Protein AF-K1U375-F1 (afdb_monomer)

Foldseek 3Di:
DVVLVVQCVDPVCVVVCVVLVVCVVVVVVVVNVVVVVVVCVLVVLQPDPVNCVVPVDPPDDLCCPDPVDHDDDDQDDDPVSCSRSVVSVVVSVVVSVCVVVVDDDDDDD

Solvent-accessible surface area (backbone atoms only — not comparable to full-atom values): 6850 Å² total; per-residue (Å²): 109,69,72,57,61,56,48,66,74,36,78,86,48,43,77,77,42,49,68,56,52,52,28,59,77,69,65,38,56,72,60,42,50,53,51,51,52,51,51,48,55,59,50,54,60,57,69,38,74,65,48,49,56,65,73,69,53,88,84,71,82,76,54,49,78,38,91,90,58,69,44,88,86,84,86,86,83,52,86,93,43,38,88,46,52,49,57,55,50,50,49,53,50,52,52,39,54,49,50,55,72,74,54,92,79,81,89,87,134

Sequence (109 aa):
EEIFEVLITDPEVSPLLGPFKTAYENGAMEQLEGMIGTLRVQTSRLATKEAYWVFSGDDFDLKVSDPKNPSYLLIANDPEMESIIGALNALILNRLVTRVNSGQGKTYQ

Secondary structure (DSSP, 8-state):
-HHHHHHHH-TTTTTTTHHHHHHHHTT-HHHHHHHHHHHHHHHHHH--HHHHHHHH-S-----TT-SSS---------GGGHHHHHHHHHHHHHHHHHHHHHSSSS---

pLDDT: mean 74.93, std 11.27, range [32.09, 87.38]

Organism: NCBI:txid408170

Structure (mmCIF, N/CA/C/O backbone):
data_AF-K1U375-F1
#
_entry.id   AF-K1U375-F1
#
loop_
_atom_site.group_PDB
_atom_site.id
_atom_site.type_symbol
_atom_site.label_atom_id
_atom_site.label_alt_id
_atom_site.label_comp_id
_atom_site.label_asym_id
_atom_site.label_entity_id
_atom_site.label_seq_id
_atom_site.pdbx_PDB_ins_code
_atom_site.Cartn_x
_atom_site.Cartn_y
_atom_site.Cartn_z
_atom_site.occupancy
_atom_site.B_iso_or_equiv
_atom_site.auth_seq_id
_atom_site.auth_comp_id
_atom_site.auth_asym_id
_atom_site.auth_atom_id
_atom_site.pdbx_PDB_model_num
ATOM 1 N N . GLU A 1 1 ? -18.115 4.702 7.199 1.00 52.53 1 GLU A N 1
ATOM 2 C CA . GLU A 1 1 ? -18.718 3.356 7.125 1.00 52.53 1 GLU A CA 1
ATOM 3 C C . GLU A 1 1 ? -18.292 2.579 5.884 1.00 52.53 1 GLU A C 1
ATOM 5 O O . GLU A 1 1 ? -17.618 1.577 6.072 1.00 52.53 1 GLU A O 1
ATOM 10 N N . GLU A 1 2 ? -18.532 3.056 4.654 1.00 65.19 2 GLU A N 1
ATOM 11 C CA . GLU A 1 2 ? -18.282 2.281 3.410 1.00 65.19 2 GLU A CA 1
ATOM 12 C C . GLU A 1 2 ? -16.904 1.602 3.287 1.00 65.19 2 GLU A C 1
ATOM 14 O O . GLU A 1 2 ? -16.836 0.429 2.938 1.00 65.19 2 GLU A O 1
ATOM 19 N N . ILE A 1 3 ? -15.795 2.289 3.597 1.00 68.38 3 ILE A N 1
ATOM 20 C CA . ILE A 1 3 ? -14.445 1.696 3.476 1.00 68.38 3 ILE A CA 1
ATOM 21 C C . ILE A 1 3 ? -14.308 0.448 4.356 1.00 68.38 3 ILE A C 1
ATOM 23 O O . ILE A 1 3 ? -13.681 -0.525 3.956 1.00 68.38 3 ILE A O 1
ATOM 27 N N . PHE A 1 4 ? -14.889 0.464 5.554 1.00 69.06 4 PHE A N 1
ATOM 28 C CA . PHE A 1 4 ? -14.734 -0.635 6.498 1.00 69.06 4 PHE A CA 1
ATOM 29 C C . PHE A 1 4 ? -15.592 -1.840 6.116 1.00 69.06 4 PHE A C 1
ATOM 31 O O . PHE A 1 4 ? -15.110 -2.968 6.166 1.00 69.06 4 PHE A O 1
ATOM 38 N N . GLU A 1 5 ? -16.827 -1.598 5.674 1.00 71.75 5 GLU A N 1
ATOM 39 C CA . GLU A 1 5 ? -17.699 -2.656 5.162 1.00 71.75 5 GLU A CA 1
ATOM 40 C C . GLU A 1 5 ? -17.069 -3.353 3.959 1.00 71.75 5 GLU A C 1
ATOM 42 O O . GLU A 1 5 ? -17.031 -4.579 3.918 1.00 71.75 5 GLU A O 1
ATOM 47 N N . VAL A 1 6 ? -16.489 -2.587 3.030 1.00 75.94 6 VAL A N 1
ATOM 48 C CA . VAL A 1 6 ? -15.776 -3.147 1.877 1.00 75.94 6 VAL A CA 1
ATOM 49 C C . VAL A 1 6 ? -14.547 -3.934 2.324 1.00 75.94 6 VAL A C 1
ATOM 51 O O . VAL A 1 6 ? -14.365 -5.068 1.890 1.00 75.94 6 VAL A O 1
ATOM 54 N N . LEU A 1 7 ? -13.726 -3.395 3.228 1.00 72.12 7 LEU A N 1
ATOM 55 C CA . LEU A 1 7 ? -12.531 -4.097 3.697 1.00 72.12 7 LEU A CA 1
ATOM 56 C C . LEU A 1 7 ? -12.875 -5.411 4.419 1.00 72.12 7 LEU A C 1
ATOM 58 O O . LEU A 1 7 ? -12.173 -6.395 4.229 1.00 72.12 7 LEU A O 1
ATOM 62 N N . ILE A 1 8 ? -13.963 -5.482 5.196 1.00 72.31 8 ILE A N 1
ATOM 63 C CA . ILE A 1 8 ? -14.383 -6.729 5.867 1.00 72.31 8 ILE A CA 1
ATOM 64 C C . ILE A 1 8 ? -14.725 -7.843 4.868 1.00 72.31 8 ILE A C 1
ATOM 66 O O . ILE A 1 8 ? -14.592 -9.021 5.204 1.00 72.31 8 ILE A O 1
ATOM 70 N N . THR A 1 9 ? -15.167 -7.500 3.654 1.00 79.06 9 THR A N 1
ATOM 71 C CA . THR A 1 9 ? -15.525 -8.513 2.648 1.00 79.06 9 THR A CA 1
ATOM 72 C C . THR A 1 9 ? -14.319 -9.267 2.095 1.00 79.06 9 THR A C 1
ATOM 74 O O . THR A 1 9 ? -14.493 -10.360 1.556 1.00 79.06 9 THR A O 1
ATOM 77 N N . ASP A 1 10 ? -13.111 -8.721 2.246 1.00 80.69 10 ASP A N 1
ATOM 78 C CA . ASP A 1 10 ? -11.896 -9.305 1.698 1.00 80.69 10 ASP A CA 1
ATOM 79 C C . ASP A 1 10 ? -11.157 -10.154 2.766 1.00 80.69 10 ASP A C 1
ATOM 81 O O . ASP A 1 10 ? -10.696 -9.644 3.797 1.00 80.69 10 ASP A O 1
ATOM 85 N N . PRO A 1 11 ? -11.039 -11.481 2.555 1.00 76.56 11 PRO A N 1
ATOM 86 C CA . PRO A 1 11 ? -10.397 -12.381 3.506 1.00 76.56 11 PRO A CA 1
ATOM 87 C C . PRO A 1 11 ? -8.886 -12.146 3.651 1.00 76.56 11 PRO A C 1
ATOM 89 O O . PRO A 1 11 ? -8.332 -12.509 4.690 1.00 76.56 11 PRO A O 1
ATOM 92 N N . GLU A 1 12 ? -8.210 -11.530 2.675 1.00 78.75 12 GLU A N 1
ATOM 93 C CA . GLU A 1 12 ? -6.770 -11.246 2.749 1.00 78.75 12 GLU A CA 1
ATOM 94 C C . GLU A 1 12 ? -6.458 -10.113 3.731 1.00 78.75 12 GLU A C 1
ATOM 96 O O . GLU A 1 12 ? -5.438 -10.142 4.425 1.00 78.75 12 GLU A O 1
ATOM 101 N N . VAL A 1 13 ? -7.358 -9.135 3.849 1.00 76.19 13 VAL A N 1
ATOM 102 C CA . VAL A 1 13 ? -7.206 -8.008 4.783 1.00 76.19 13 VAL A CA 1
ATOM 103 C C . VAL A 1 13 ? -7.814 -8.292 6.154 1.00 76.19 13 VAL A C 1
ATOM 105 O O . VAL A 1 13 ? -7.505 -7.583 7.111 1.00 76.19 13 VAL A O 1
ATOM 108 N N . SER A 1 14 ? -8.608 -9.359 6.304 1.00 76.00 14 SER A N 1
ATOM 109 C CA . SER A 1 14 ? -9.226 -9.756 7.577 1.00 76.00 14 SER A CA 1
ATOM 110 C C . SER A 1 14 ? -8.270 -9.763 8.788 1.00 76.00 14 SER A C 1
ATOM 112 O O . SER A 1 14 ? -8.696 -9.285 9.846 1.00 76.00 14 SER A O 1
ATOM 114 N N . PRO A 1 15 ? -7.004 -10.229 8.698 1.00 79.12 15 PRO A N 1
ATOM 115 C CA . PRO A 1 15 ? -6.065 -10.175 9.823 1.00 79.12 15 PRO A CA 1
ATOM 116 C C . PRO A 1 15 ? -5.704 -8.743 10.244 1.00 79.12 15 PRO A C 1
ATOM 118 O O . PRO A 1 15 ? -5.499 -8.475 11.427 1.00 79.12 15 PRO A O 1
ATOM 121 N N . LEU A 1 16 ? -5.656 -7.813 9.287 1.00 78.81 16 LEU A N 1
ATOM 122 C CA . LEU A 1 16 ? -5.346 -6.397 9.515 1.00 78.81 16 LEU A CA 1
ATOM 123 C C . LEU A 1 16 ? -6.529 -5.645 10.139 1.00 78.81 16 LEU A C 1
ATOM 125 O O . LEU A 1 16 ? -6.339 -4.621 10.795 1.00 78.81 16 LEU A O 1
ATOM 129 N N . LEU A 1 17 ? -7.747 -6.168 9.974 1.00 82.38 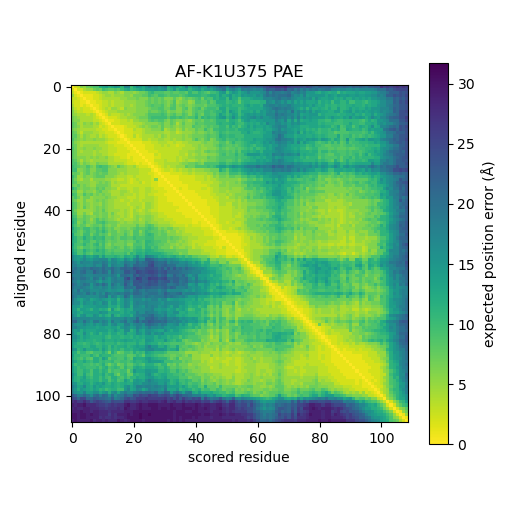17 LEU A N 1
ATOM 130 C CA . LEU A 1 17 ? -8.976 -5.569 10.495 1.00 82.38 17 LEU A CA 1
ATOM 131 C C . LEU A 1 17 ? -9.286 -5.945 11.948 1.00 82.38 17 LEU A C 1
ATOM 133 O O . LEU A 1 17 ? -10.206 -5.375 12.532 1.00 82.38 17 LEU A O 1
ATOM 137 N N . GLY A 1 18 ? -8.517 -6.852 12.559 1.00 82.12 18 GLY A N 1
ATOM 138 C CA . GLY A 1 18 ? -8.717 -7.297 13.944 1.00 82.12 18 GLY A CA 1
ATOM 139 C C . GLY A 1 18 ? -8.911 -6.152 14.954 1.00 82.12 18 GLY A C 1
ATOM 140 O O . GLY A 1 18 ? -9.910 -6.158 15.671 1.00 82.12 18 GLY A O 1
ATOM 141 N N . PRO A 1 19 ? -8.039 -5.125 14.981 1.00 81.94 19 PRO A N 1
ATOM 142 C CA . PRO A 1 19 ? -8.198 -3.975 15.875 1.00 81.94 19 PRO A CA 1
ATOM 143 C C . PRO A 1 19 ? -9.490 -3.175 15.643 1.00 81.94 19 PRO A C 1
ATOM 145 O O . PRO A 1 19 ? -10.108 -2.718 16.601 1.00 81.94 19 PRO A O 1
ATOM 148 N N . PHE A 1 20 ? -9.923 -3.035 14.388 1.00 81.31 20 PHE A N 1
ATOM 149 C CA . PHE A 1 20 ? -11.148 -2.314 14.028 1.00 81.31 20 PHE A CA 1
ATOM 150 C C . PHE A 1 20 ? -12.392 -3.084 14.464 1.00 81.31 20 PHE A C 1
ATOM 152 O O . PHE A 1 20 ? -13.320 -2.499 15.015 1.00 81.31 20 PHE A O 1
ATOM 159 N N . LYS A 1 21 ? -12.383 -4.408 14.267 1.00 79.06 21 LYS A N 1
ATOM 160 C CA . LYS A 1 21 ? -13.461 -5.296 14.702 1.00 79.06 21 LYS A CA 1
ATOM 161 C C . LYS A 1 21 ? -13.614 -5.267 16.223 1.00 79.06 21 LYS A C 1
ATOM 163 O O . LYS A 1 21 ? -14.717 -5.060 16.712 1.00 79.06 21 LYS A O 1
ATOM 168 N N . THR A 1 22 ? -12.509 -5.360 16.961 1.00 83.12 22 THR A N 1
ATOM 169 C CA . THR A 1 22 ? -12.506 -5.257 18.427 1.00 83.12 22 THR A CA 1
ATOM 170 C C . THR A 1 22 ? -13.002 -3.892 18.913 1.00 83.12 22 THR A C 1
ATOM 172 O O . THR A 1 22 ? -13.753 -3.824 19.882 1.00 83.12 22 THR A O 1
ATOM 175 N N . ALA A 1 23 ? -12.609 -2.792 18.262 1.00 82.75 23 ALA A N 1
ATOM 176 C CA . ALA A 1 23 ? -13.095 -1.455 18.614 1.00 82.75 23 ALA A CA 1
ATOM 177 C C . ALA A 1 23 ? -14.606 -1.304 18.356 1.00 82.75 23 ALA A C 1
ATOM 179 O O . ALA A 1 23 ? -15.312 -0.740 19.191 1.00 82.75 23 ALA A O 1
ATOM 180 N N . TYR A 1 24 ? -15.103 -1.858 17.246 1.00 80.31 24 TYR A N 1
ATOM 181 C CA . TYR A 1 24 ? -16.528 -1.888 16.914 1.00 80.31 24 TYR A CA 1
ATOM 182 C C . TYR A 1 24 ? -17.338 -2.729 17.916 1.00 80.31 24 TYR A C 1
ATOM 184 O O . TYR A 1 24 ? -18.332 -2.251 18.457 1.00 80.31 24 TYR A O 1
ATOM 192 N N . GLU A 1 25 ? -16.882 -3.945 18.233 1.00 82.19 25 GLU A N 1
ATOM 193 C CA . GLU A 1 25 ? -17.534 -4.853 19.192 1.00 82.19 25 GLU A CA 1
ATOM 194 C C . GLU A 1 25 ? -17.558 -4.291 20.623 1.00 82.19 25 GLU A C 1
ATOM 196 O O . GLU A 1 25 ? -18.534 -4.484 21.346 1.00 82.19 25 GLU A O 1
ATOM 201 N N . ASN A 1 26 ? -16.522 -3.548 21.023 1.00 86.00 26 ASN A N 1
ATOM 202 C CA . ASN A 1 26 ? -16.448 -2.895 22.334 1.00 86.00 26 ASN A CA 1
ATOM 203 C C . ASN A 1 26 ? -17.178 -1.539 22.395 1.00 86.00 26 ASN A C 1
ATOM 205 O O . ASN A 1 26 ? -17.126 -0.868 23.426 1.00 86.00 26 ASN A O 1
ATOM 209 N N . GLY A 1 27 ? -17.828 -1.101 21.310 1.00 82.75 27 GLY A N 1
ATOM 210 C CA . GLY A 1 27 ? -18.529 0.186 21.252 1.00 82.75 27 GLY A CA 1
ATOM 211 C C . GLY A 1 27 ? -17.608 1.412 21.311 1.00 82.75 27 GLY A C 1
ATOM 212 O O . GLY A 1 27 ? -18.069 2.515 21.603 1.00 82.75 27 GLY A O 1
ATOM 213 N N . ALA A 1 28 ? -16.313 1.250 21.027 1.00 87.38 28 ALA A N 1
ATOM 214 C CA . ALA A 1 28 ? -15.309 2.313 21.051 1.00 87.38 28 ALA A CA 1
ATOM 215 C C . ALA A 1 28 ? -15.331 3.140 19.747 1.00 87.38 28 ALA A C 1
ATOM 217 O O . ALA A 1 28 ? -14.336 3.215 19.021 1.00 87.38 28 ALA A O 1
ATOM 218 N N . MET A 1 29 ? -16.479 3.754 19.437 1.00 82.38 29 MET A N 1
ATOM 219 C CA . MET A 1 29 ? -16.707 4.441 18.156 1.00 82.38 29 MET A CA 1
ATOM 220 C C . MET A 1 29 ? -15.764 5.625 17.914 1.00 82.38 29 MET A C 1
ATOM 222 O O . MET A 1 29 ? -15.267 5.777 16.805 1.00 82.38 29 MET A O 1
ATOM 226 N N . GLU A 1 30 ? -15.436 6.413 18.941 1.00 84.38 30 GLU A N 1
ATOM 227 C CA . GLU A 1 30 ? -14.505 7.549 18.812 1.00 84.38 30 GLU A CA 1
ATOM 228 C C . GLU A 1 30 ? -13.096 7.096 18.384 1.00 84.38 30 GLU A C 1
ATOM 230 O O . GLU A 1 30 ? -12.443 7.704 17.533 1.00 84.38 30 GLU A O 1
ATOM 235 N N . GLN A 1 31 ? -12.637 5.964 18.922 1.00 81.25 31 GLN A N 1
ATOM 236 C CA . GLN A 1 31 ? -11.339 5.396 18.574 1.00 81.25 31 GLN A CA 1
ATOM 237 C C . GLN A 1 31 ? -11.358 4.784 17.169 1.00 81.25 31 GLN A C 1
ATOM 239 O O . GLN A 1 31 ? -10.406 4.960 16.405 1.00 81.25 31 GLN A O 1
ATOM 244 N N . LEU A 1 32 ? -12.467 4.135 16.799 1.00 83.56 32 LEU A N 1
ATOM 245 C CA . LEU A 1 32 ? -12.692 3.616 15.453 1.00 83.56 32 LEU A CA 1
ATOM 246 C C . LEU A 1 32 ? -12.690 4.741 14.405 1.00 83.56 32 LEU A C 1
ATOM 248 O O . LEU A 1 32 ? -12.038 4.606 13.369 1.00 83.56 32 LEU A O 1
ATOM 252 N N . GLU A 1 33 ? -13.342 5.872 14.680 1.00 83.38 33 GLU A N 1
ATOM 253 C CA . GLU A 1 33 ? -13.330 7.049 13.805 1.00 83.38 33 GLU A CA 1
ATOM 254 C C . GLU A 1 33 ? -11.916 7.611 13.615 1.00 83.38 33 GLU A C 1
ATOM 256 O O . GLU A 1 33 ? -11.514 7.887 12.481 1.00 83.38 33 GLU A O 1
ATOM 261 N N . GLY A 1 34 ? -11.121 7.708 14.687 1.00 86.81 34 GLY A N 1
ATOM 262 C CA . GLY A 1 34 ? -9.720 8.134 14.602 1.00 86.81 34 GLY A CA 1
ATOM 263 C C . GLY A 1 34 ? -8.860 7.200 13.738 1.00 86.81 34 GLY A C 1
ATOM 264 O O . GLY A 1 34 ? -8.046 7.653 12.921 1.00 86.81 34 GLY A O 1
ATOM 265 N N . MET A 1 35 ? -9.078 5.888 13.854 1.00 84.25 35 MET A N 1
ATOM 266 C CA . MET A 1 35 ? -8.398 4.884 13.031 1.00 84.25 35 MET A CA 1
ATOM 267 C C . MET A 1 35 ? -8.821 4.980 11.558 1.00 84.25 35 MET A C 1
ATOM 269 O O . MET A 1 35 ? -7.960 4.990 10.678 1.00 84.25 35 MET A O 1
ATOM 273 N N . ILE A 1 36 ? -10.123 5.115 11.279 1.00 83.12 36 ILE A N 1
ATOM 274 C CA . ILE A 1 36 ? -10.660 5.294 9.920 1.00 83.12 36 ILE A CA 1
ATOM 275 C C . ILE A 1 36 ? -10.127 6.585 9.291 1.00 83.12 36 ILE A C 1
ATOM 277 O O . ILE A 1 36 ? -9.719 6.577 8.130 1.00 83.12 36 ILE A O 1
ATOM 281 N N . GLY A 1 37 ? -10.084 7.686 10.045 1.00 85.56 37 GLY A N 1
ATOM 282 C CA . GLY A 1 37 ? -9.529 8.958 9.586 1.00 85.56 37 GLY A CA 1
ATOM 283 C C . GLY A 1 37 ? -8.066 8.820 9.166 1.00 85.56 37 GLY A C 1
ATOM 284 O O . GLY A 1 37 ? -7.685 9.256 8.078 1.00 85.56 37 GLY A O 1
ATOM 285 N N . THR A 1 38 ? -7.267 8.125 9.976 1.00 86.81 38 THR A N 1
ATOM 286 C CA . THR A 1 38 ? -5.863 7.829 9.661 1.00 86.81 38 THR A CA 1
ATOM 287 C C . THR A 1 38 ? -5.735 6.992 8.387 1.00 86.81 38 THR A C 1
ATOM 289 O O . THR A 1 38 ? -4.979 7.353 7.484 1.00 86.81 38 THR A O 1
ATOM 292 N N . LEU A 1 39 ? -6.515 5.913 8.271 1.00 83.38 39 LEU A N 1
ATOM 293 C CA . LEU A 1 39 ? -6.536 5.043 7.090 1.00 83.38 39 LEU A CA 1
ATOM 294 C C . LEU A 1 39 ? -6.924 5.804 5.826 1.00 83.38 39 LEU A C 1
ATOM 296 O O . LEU A 1 39 ? -6.292 5.637 4.784 1.00 83.38 39 LEU A O 1
ATOM 300 N N . ARG A 1 40 ? -7.927 6.678 5.923 1.00 82.81 40 ARG A N 1
ATOM 301 C CA . ARG A 1 40 ? -8.387 7.515 4.816 1.00 82.81 40 ARG A CA 1
ATOM 302 C C . ARG A 1 40 ? -7.283 8.448 4.338 1.00 82.81 40 ARG A C 1
ATOM 304 O O . ARG A 1 40 ? -7.055 8.530 3.136 1.00 82.81 40 ARG A O 1
ATOM 311 N N . VAL A 1 41 ? -6.576 9.112 5.254 1.00 83.69 41 VAL A N 1
ATOM 312 C CA . VAL A 1 41 ? -5.453 9.994 4.901 1.00 83.69 41 VAL A CA 1
ATOM 313 C C . VAL A 1 41 ? -4.346 9.202 4.208 1.00 83.69 41 VAL A C 1
ATOM 315 O O . VAL A 1 41 ? -3.915 9.597 3.128 1.00 83.69 41 VAL A O 1
ATOM 318 N N . GLN A 1 42 ? -3.922 8.068 4.769 1.00 82.12 42 GLN A N 1
ATOM 319 C CA . GLN A 1 42 ? -2.861 7.248 4.173 1.00 82.12 42 GLN A CA 1
ATOM 320 C C . GLN A 1 42 ? -3.264 6.689 2.801 1.00 82.12 42 GLN A C 1
ATOM 322 O O . GLN A 1 42 ? -2.506 6.800 1.843 1.00 82.12 42 GLN A O 1
ATOM 327 N N . THR A 1 43 ? -4.489 6.184 2.662 1.00 80.31 43 THR A N 1
ATOM 328 C CA . THR A 1 43 ? -4.993 5.652 1.385 1.00 80.31 43 THR A CA 1
ATOM 329 C C . THR A 1 43 ? -5.153 6.756 0.342 1.00 80.31 43 THR A C 1
ATOM 331 O O . THR A 1 43 ? -4.796 6.568 -0.816 1.00 80.31 43 THR A O 1
ATOM 334 N N . SER A 1 44 ? -5.618 7.946 0.742 1.00 83.00 44 SER A N 1
ATOM 335 C CA . SER A 1 44 ? -5.782 9.081 -0.179 1.00 83.00 44 SER A CA 1
ATOM 336 C C . SER A 1 44 ? -4.466 9.545 -0.798 1.00 83.00 44 SER A C 1
ATOM 338 O O . SER A 1 44 ? -4.455 10.000 -1.937 1.00 83.00 44 SER A O 1
ATOM 340 N N . ARG A 1 45 ? -3.352 9.379 -0.078 1.00 81.62 45 ARG A N 1
ATOM 341 C CA . ARG A 1 45 ? -2.016 9.678 -0.596 1.00 81.62 45 ARG A CA 1
ATOM 342 C C . ARG A 1 45 ? -1.607 8.724 -1.717 1.00 81.62 45 ARG A C 1
ATOM 344 O O . ARG A 1 45 ? -0.880 9.138 -2.603 1.00 81.62 45 ARG A O 1
ATOM 351 N N . LEU A 1 46 ? -2.086 7.481 -1.703 1.00 81.19 46 LEU A N 1
ATOM 352 C CA . LEU A 1 46 ? -1.830 6.495 -2.759 1.00 81.19 46 LEU A CA 1
ATOM 353 C C . LEU A 1 46 ? -2.768 6.664 -3.961 1.00 81.19 46 LEU A C 1
ATOM 355 O O . LEU A 1 46 ? -2.425 6.261 -5.066 1.00 81.19 46 LEU A O 1
ATOM 359 N N . ALA A 1 47 ? -3.943 7.262 -3.756 1.00 81.50 47 ALA A N 1
ATOM 360 C CA . ALA A 1 47 ? -4.973 7.472 -4.771 1.00 81.50 47 ALA A CA 1
ATOM 361 C C . ALA A 1 47 ? -4.655 8.653 -5.713 1.00 81.50 47 ALA A C 1
ATOM 363 O O . ALA A 1 47 ? -5.494 9.527 -5.945 1.00 81.50 47 ALA A O 1
ATOM 364 N N . THR A 1 48 ? -3.432 8.707 -6.245 1.00 83.06 48 THR A N 1
ATOM 365 C CA . THR A 1 48 ? -3.032 9.715 -7.234 1.00 83.06 48 THR A CA 1
ATOM 366 C C . THR A 1 48 ? -3.383 9.264 -8.651 1.00 83.06 48 THR A C 1
ATOM 368 O O . THR A 1 48 ? -3.558 8.073 -8.926 1.00 83.06 48 THR A O 1
ATOM 371 N N . LYS A 1 49 ? -3.490 10.219 -9.582 1.00 81.56 49 LYS A N 1
ATOM 372 C CA . LYS A 1 49 ? -3.775 9.907 -10.993 1.00 81.56 49 LYS A CA 1
ATOM 373 C C . LYS A 1 49 ? -2.669 9.048 -11.601 1.00 81.56 49 LYS A C 1
ATOM 375 O O . LYS A 1 49 ? -2.956 8.145 -12.376 1.00 81.56 49 LYS A O 1
ATOM 380 N N . GLU A 1 50 ? -1.429 9.320 -11.219 1.00 79.81 50 GLU A N 1
ATOM 381 C CA . GLU A 1 50 ? -0.227 8.624 -11.658 1.00 79.81 50 GLU A CA 1
ATOM 382 C C . GLU A 1 50 ? -0.233 7.178 -11.160 1.00 79.81 50 GLU A C 1
ATOM 384 O O . GLU A 1 50 ? -0.015 6.265 -11.950 1.00 79.81 50 GLU A O 1
ATOM 389 N N . ALA A 1 51 ? -0.556 6.954 -9.880 1.00 79.50 51 ALA A N 1
ATOM 390 C CA . ALA A 1 51 ? -0.666 5.611 -9.322 1.00 79.50 51 ALA A CA 1
ATOM 391 C C . ALA A 1 51 ? -1.743 4.802 -10.055 1.00 79.50 51 ALA A C 1
ATOM 393 O O . ALA A 1 51 ? -1.474 3.704 -10.538 1.00 79.50 51 ALA A O 1
ATOM 394 N N . TYR A 1 52 ? -2.946 5.360 -10.213 1.00 82.56 52 TYR A N 1
ATOM 395 C CA . TYR A 1 52 ? -4.001 4.668 -10.948 1.00 82.56 52 TYR A CA 1
ATOM 396 C C . TYR A 1 52 ? -3.607 4.391 -12.395 1.00 82.56 52 TYR A C 1
ATOM 398 O O . TYR A 1 52 ? -3.838 3.284 -12.866 1.00 82.56 52 TYR A O 1
ATOM 406 N N . TRP A 1 53 ? -2.971 5.334 -13.087 1.00 80.25 53 TRP A N 1
ATOM 407 C CA . TRP A 1 53 ? -2.513 5.122 -14.458 1.00 80.25 53 TRP A CA 1
ATOM 408 C C . TRP A 1 53 ? -1.499 3.971 -14.563 1.00 80.25 53 TRP A C 1
ATOM 410 O O . TRP A 1 53 ? -1.666 3.096 -15.406 1.00 80.25 53 TRP A O 1
ATOM 420 N N . VAL A 1 54 ? -0.509 3.913 -13.663 1.00 77.56 54 VAL A N 1
ATOM 421 C CA . VAL A 1 54 ? 0.512 2.848 -13.652 1.00 77.56 54 VAL A CA 1
ATOM 422 C C . VAL A 1 54 ? -0.080 1.477 -13.308 1.00 77.56 54 VAL A C 1
ATOM 424 O O . VAL A 1 54 ? 0.309 0.483 -13.913 1.00 77.56 54 VAL A O 1
ATOM 427 N N . PHE A 1 55 ? -1.001 1.399 -12.340 1.00 77.75 55 PHE A N 1
ATOM 428 C CA . PHE A 1 55 ? -1.502 0.118 -11.817 1.00 77.75 55 PHE A CA 1
ATOM 429 C C . PHE A 1 55 ? -2.816 -0.375 -12.445 1.00 77.75 55 PHE A C 1
ATOM 431 O O . PHE A 1 55 ? -3.225 -1.496 -12.148 1.00 77.75 55 PHE A O 1
ATOM 438 N N . SER A 1 56 ? -3.489 0.422 -13.282 1.00 79.12 56 SER A N 1
ATOM 439 C CA . SER A 1 56 ? -4.734 0.010 -13.961 1.00 79.12 56 SER A CA 1
ATOM 440 C C . SER A 1 56 ? -4.544 -0.470 -15.401 1.00 79.12 56 SER A C 1
ATOM 442 O O . SER A 1 56 ? -5.434 -1.137 -15.928 1.00 79.12 56 SER A O 1
ATOM 444 N N . GLY A 1 57 ? -3.415 -0.148 -16.037 1.00 68.94 57 GLY A N 1
ATOM 445 C CA . GLY A 1 57 ? -3.100 -0.602 -17.392 1.00 68.94 57 GLY A CA 1
ATOM 446 C C . GLY A 1 57 ? -2.477 -2.002 -17.424 1.00 68.94 57 GLY A C 1
ATOM 447 O O . GLY A 1 57 ? -1.719 -2.369 -16.529 1.00 68.94 57 GLY A O 1
ATOM 448 N N . ASP A 1 58 ? -2.741 -2.755 -18.496 1.00 67.88 58 ASP A N 1
ATOM 449 C CA . ASP A 1 58 ? -2.001 -3.984 -18.861 1.00 67.88 58 ASP A CA 1
ATOM 450 C C . ASP A 1 58 ? -0.874 -3.674 -19.874 1.00 67.88 58 ASP A C 1
ATOM 452 O O . ASP A 1 58 ? -0.357 -4.538 -20.577 1.00 67.88 58 ASP A O 1
ATOM 456 N N . ASP A 1 59 ? -0.504 -2.393 -19.972 1.00 65.44 59 ASP A N 1
ATOM 457 C CA . ASP A 1 59 ? 0.358 -1.853 -21.027 1.00 65.44 59 ASP A CA 1
ATOM 458 C C . ASP A 1 59 ? 1.862 -2.056 -20.745 1.00 65.44 59 ASP A C 1
ATOM 460 O O . ASP A 1 59 ? 2.709 -1.698 -21.566 1.00 65.44 59 ASP A O 1
ATOM 464 N N . PHE A 1 60 ? 2.215 -2.628 -19.588 1.00 62.69 60 PHE A N 1
ATOM 465 C CA . PHE A 1 60 ? 3.596 -2.780 -19.126 1.00 62.69 60 PHE A CA 1
ATOM 466 C C . PHE A 1 60 ? 3.973 -4.251 -18.919 1.00 62.69 60 PHE A C 1
ATOM 468 O O . PHE A 1 60 ? 3.642 -4.861 -17.900 1.00 62.69 60 PHE A O 1
ATOM 475 N N . ASP A 1 61 ? 4.755 -4.817 -19.846 1.00 62.03 61 ASP A N 1
ATOM 476 C CA . ASP A 1 61 ? 5.386 -6.123 -19.632 1.00 62.03 61 ASP A CA 1
ATOM 477 C C . ASP A 1 61 ? 6.652 -5.957 -18.774 1.00 62.03 61 ASP A C 1
AT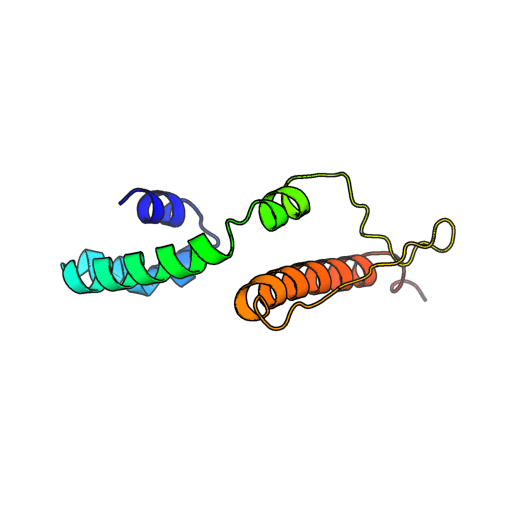OM 479 O O . ASP A 1 61 ? 7.680 -5.447 -19.215 1.00 62.03 61 ASP A O 1
ATOM 483 N N . LEU A 1 62 ? 6.589 -6.413 -17.522 1.00 65.00 62 LEU A N 1
ATOM 484 C CA . LEU A 1 62 ? 7.685 -6.344 -16.545 1.00 65.00 62 LEU A CA 1
ATOM 485 C C . LEU A 1 62 ? 8.824 -7.357 -16.821 1.00 65.00 62 LEU A C 1
ATOM 487 O O . LEU A 1 62 ? 9.654 -7.620 -15.947 1.00 65.00 62 LEU A O 1
ATOM 491 N N . LYS A 1 63 ? 8.897 -7.946 -18.023 1.00 66.06 63 LYS A N 1
ATOM 492 C CA . LYS A 1 63 ? 9.987 -8.837 -18.459 1.00 66.06 63 LYS A CA 1
ATOM 493 C C . LYS A 1 63 ? 11.253 -8.054 -18.813 1.00 66.06 63 LYS A C 1
ATOM 495 O O . LYS A 1 63 ? 11.673 -7.972 -19.962 1.00 66.06 63 LYS A O 1
ATOM 500 N N . VAL A 1 64 ? 11.921 -7.530 -17.792 1.00 66.56 64 VAL A N 1
ATOM 501 C CA . VAL A 1 64 ? 13.223 -6.854 -17.941 1.00 66.56 64 VAL A CA 1
ATOM 502 C C . VAL A 1 64 ? 14.359 -7.802 -18.351 1.00 66.56 64 VAL A C 1
ATOM 504 O O . VAL A 1 64 ? 15.372 -7.356 -18.879 1.00 66.56 64 VAL A O 1
ATOM 507 N N . SER A 1 65 ? 14.202 -9.112 -18.132 1.00 68.19 65 SER A N 1
ATOM 508 C CA . SER A 1 65 ? 15.248 -10.118 -18.350 1.00 68.19 65 SER A CA 1
ATOM 509 C C . SER A 1 65 ? 15.113 -10.925 -19.647 1.00 68.19 65 SER A C 1
ATOM 511 O O . SER A 1 65 ? 15.837 -11.906 -19.797 1.00 68.19 65 SER A O 1
ATOM 513 N N . ASP A 1 66 ? 14.195 -10.583 -20.560 1.00 72.50 66 ASP A N 1
ATOM 514 C CA . ASP A 1 66 ? 14.046 -11.325 -21.821 1.00 72.50 66 ASP A CA 1
ATOM 515 C C . ASP A 1 66 ? 15.296 -11.133 -22.711 1.00 72.50 66 ASP A C 1
ATOM 517 O O . ASP A 1 66 ? 15.565 -10.010 -23.146 1.00 72.50 66 ASP A O 1
ATOM 521 N N . PRO A 1 67 ? 16.062 -12.199 -23.033 1.00 75.81 67 PRO A N 1
ATOM 522 C CA . PRO A 1 67 ? 17.251 -12.084 -23.879 1.00 75.81 67 PRO A CA 1
ATOM 523 C C . PRO A 1 67 ? 16.944 -11.647 -25.318 1.00 75.81 67 PRO A C 1
ATOM 525 O O . PRO A 1 67 ? 17.834 -11.162 -26.012 1.00 75.81 67 PRO A O 1
ATOM 528 N N . LYS A 1 68 ? 15.710 -11.865 -25.793 1.00 80.81 68 LYS A N 1
ATOM 529 C CA . LYS A 1 68 ? 15.268 -11.516 -27.150 1.00 80.81 68 LYS A CA 1
ATOM 530 C C . LYS A 1 68 ? 14.714 -10.099 -27.233 1.00 80.81 68 LYS A C 1
ATOM 532 O O . LYS A 1 68 ? 14.779 -9.504 -28.304 1.00 80.81 68 LYS A O 1
ATOM 537 N N . ASN A 1 69 ? 14.165 -9.581 -26.135 1.00 75.75 69 ASN A N 1
ATOM 538 C CA . ASN A 1 69 ? 13.598 -8.239 -26.071 1.00 75.75 69 ASN A CA 1
ATOM 539 C C . ASN A 1 69 ? 13.882 -7.579 -24.706 1.00 75.75 69 ASN A C 1
ATOM 541 O O . ASN A 1 69 ? 12.993 -7.518 -23.852 1.00 75.75 69 ASN A O 1
ATOM 545 N N . PRO A 1 70 ? 15.124 -7.116 -24.469 1.00 74.56 70 PRO A N 1
ATOM 546 C CA . PRO A 1 70 ? 15.501 -6.542 -23.186 1.00 74.56 70 PRO A CA 1
ATOM 547 C C . PRO A 1 70 ? 14.744 -5.234 -22.946 1.00 74.56 70 PRO A C 1
ATOM 549 O O . PRO A 1 70 ? 14.686 -4.364 -23.814 1.00 74.56 70 PRO A O 1
ATOM 552 N N . SER A 1 71 ? 14.196 -5.085 -21.744 1.00 74.50 71 SER A N 1
ATOM 553 C CA . SER A 1 71 ? 13.451 -3.892 -21.336 1.00 74.50 71 SER A CA 1
ATOM 554 C C . SER A 1 71 ? 14.141 -3.218 -20.154 1.00 74.50 71 SER A C 1
ATOM 556 O O . SER A 1 71 ? 14.611 -3.889 -19.236 1.00 74.50 71 SER A O 1
ATOM 558 N N . TYR A 1 72 ? 14.195 -1.886 -20.166 1.00 73.62 72 TYR A N 1
ATOM 559 C CA . TYR A 1 72 ? 14.805 -1.089 -19.101 1.00 73.62 72 TYR A CA 1
ATOM 560 C C . TYR A 1 72 ? 13.724 -0.434 -18.247 1.00 73.62 72 TYR A C 1
ATOM 562 O O . TYR A 1 72 ? 12.841 0.243 -18.769 1.00 73.62 72 TYR A O 1
ATOM 570 N N . LEU A 1 73 ? 13.825 -0.599 -16.930 1.00 76.06 73 LEU A N 1
ATOM 571 C CA . LEU A 1 73 ? 12.989 0.112 -15.971 1.00 76.06 73 LEU A CA 1
ATOM 572 C C . LEU A 1 73 ? 13.771 1.281 -15.376 1.00 76.06 73 LEU A C 1
ATOM 574 O O . LEU A 1 73 ? 14.822 1.078 -14.767 1.00 76.06 73 LEU A O 1
ATOM 578 N N . LEU A 1 74 ? 13.223 2.487 -15.500 1.00 74.12 74 LEU A N 1
ATOM 579 C CA . LEU A 1 74 ? 13.722 3.670 -14.814 1.00 74.12 74 LEU A CA 1
ATOM 580 C C . LEU A 1 74 ? 12.770 4.022 -13.671 1.00 74.12 74 LEU A C 1
ATOM 582 O O . LEU A 1 74 ? 11.612 4.357 -13.907 1.00 74.12 74 LEU A O 1
ATOM 586 N N . ILE A 1 75 ? 13.269 3.961 -12.439 1.00 77.44 75 ILE A N 1
ATOM 587 C CA . ILE A 1 75 ? 12.547 4.439 -11.262 1.00 77.44 75 ILE A CA 1
ATOM 588 C C . ILE A 1 75 ? 13.155 5.781 -10.867 1.00 77.44 75 ILE A C 1
ATOM 590 O O . ILE A 1 75 ? 14.294 5.837 -10.405 1.00 77.44 75 ILE A O 1
ATOM 594 N N . ALA A 1 76 ? 12.402 6.858 -11.068 1.00 73.44 76 ALA A N 1
ATOM 595 C CA . ALA A 1 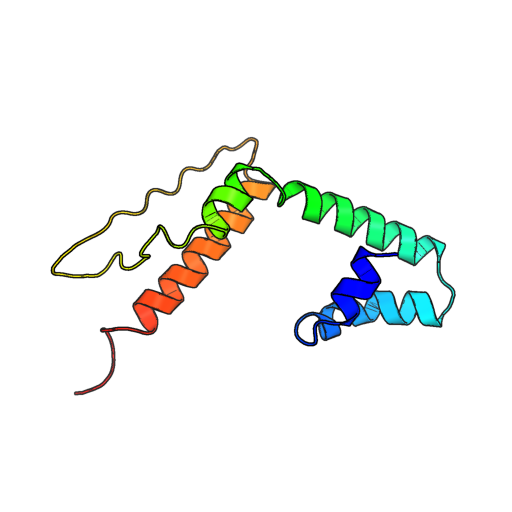76 ? 12.755 8.175 -10.558 1.00 73.44 76 ALA A CA 1
ATOM 596 C C . ALA A 1 76 ? 12.130 8.371 -9.172 1.00 73.44 76 ALA A C 1
ATOM 598 O O . ALA A 1 76 ? 11.024 7.893 -8.908 1.00 73.44 76 ALA A O 1
ATOM 599 N N . ASN A 1 77 ? 12.841 9.071 -8.292 1.00 69.88 77 ASN A N 1
ATOM 600 C CA . ASN A 1 77 ? 12.303 9.499 -7.008 1.00 69.88 77 ASN A CA 1
ATOM 601 C C . ASN A 1 77 ? 12.260 11.027 -6.964 1.00 69.88 77 ASN A C 1
ATOM 603 O O . ASN A 1 77 ? 13.216 11.681 -7.383 1.00 69.88 77 ASN A O 1
ATOM 607 N N . ASP A 1 78 ? 11.166 11.562 -6.437 1.00 78.44 78 ASP A N 1
ATOM 608 C CA . ASP A 1 78 ? 11.020 12.970 -6.090 1.00 78.44 78 ASP A CA 1
ATOM 609 C C . ASP A 1 78 ? 11.063 13.071 -4.554 1.00 78.44 78 ASP A C 1
ATOM 611 O O . ASP A 1 78 ? 10.192 12.487 -3.900 1.00 78.44 78 ASP A O 1
ATOM 615 N N . PRO A 1 79 ? 12.053 13.768 -3.959 1.00 75.81 79 PRO A N 1
ATOM 616 C CA . PRO A 1 79 ? 12.171 13.912 -2.507 1.00 75.81 79 PRO A CA 1
ATOM 617 C C . PRO A 1 79 ? 10.907 14.462 -1.834 1.00 75.81 79 PRO A C 1
ATOM 619 O O . PRO A 1 79 ? 10.613 14.102 -0.696 1.00 75.81 79 PRO A O 1
ATOM 622 N N . GLU A 1 80 ? 10.128 15.303 -2.520 1.00 76.00 80 GLU A N 1
ATOM 623 C CA . GLU A 1 80 ? 8.895 15.873 -1.962 1.00 76.00 80 GLU A CA 1
ATOM 624 C C . GLU A 1 80 ? 7.749 14.851 -1.909 1.00 76.00 80 GLU A C 1
ATOM 626 O O . GLU A 1 80 ? 6.851 14.949 -1.069 1.00 76.00 80 GLU A O 1
ATOM 631 N N . MET A 1 81 ? 7.797 13.827 -2.765 1.00 74.12 81 MET A N 1
ATOM 632 C CA . MET A 1 81 ? 6.785 12.772 -2.861 1.00 74.12 81 MET A CA 1
ATOM 633 C C . MET A 1 81 ? 7.274 11.406 -2.372 1.00 74.12 81 MET A C 1
ATOM 635 O O . MET A 1 81 ? 6.572 10.406 -2.538 1.00 74.12 81 MET A O 1
ATOM 639 N N . GLU A 1 82 ? 8.438 11.348 -1.724 1.00 78.12 82 GLU A N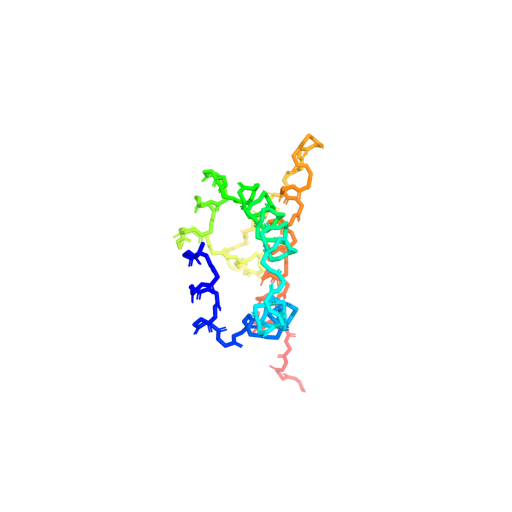 1
ATOM 640 C CA . GLU A 1 82 ? 9.107 10.108 -1.322 1.00 78.12 82 GLU A CA 1
ATOM 641 C C . GLU A 1 82 ? 8.192 9.172 -0.515 1.00 78.12 82 GLU A C 1
ATOM 643 O O . GLU A 1 82 ? 8.156 7.967 -0.761 1.00 78.12 82 GLU A O 1
ATOM 64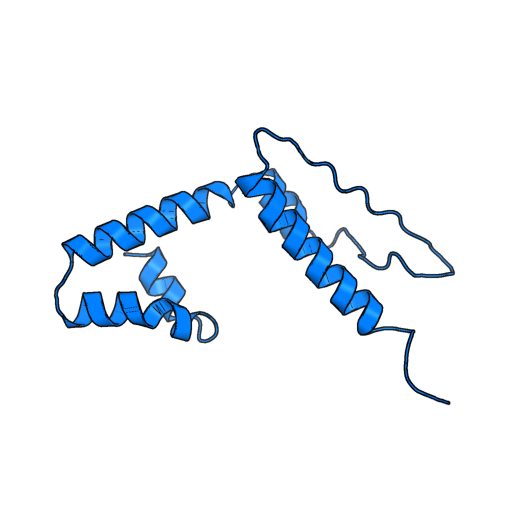8 N N . SER A 1 83 ? 7.376 9.722 0.394 1.00 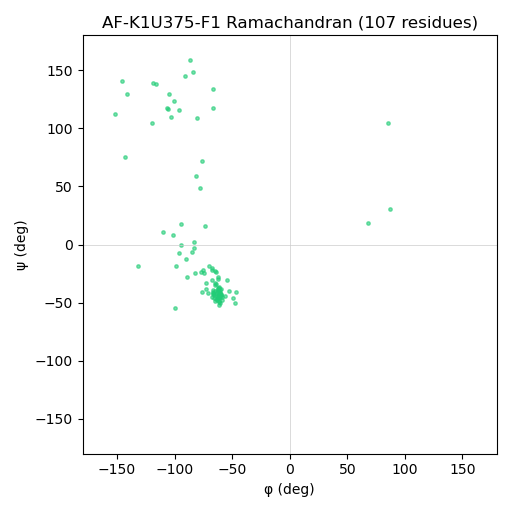74.00 83 SER A N 1
ATOM 649 C CA . SER A 1 83 ? 6.451 8.923 1.219 1.00 74.00 83 SER A CA 1
ATOM 650 C C . SER A 1 83 ? 5.365 8.189 0.419 1.00 74.00 83 SER A C 1
ATOM 652 O O . SER A 1 83 ? 4.841 7.179 0.885 1.00 74.00 83 SER A O 1
ATOM 654 N N . ILE A 1 84 ? 5.034 8.679 -0.778 1.00 75.00 84 ILE A N 1
ATOM 655 C CA . ILE A 1 84 ? 4.000 8.126 -1.659 1.00 75.00 84 ILE A CA 1
ATOM 656 C C . ILE A 1 84 ? 4.661 7.262 -2.730 1.00 75.00 84 ILE A C 1
ATOM 658 O O . ILE A 1 84 ? 4.363 6.075 -2.863 1.00 75.00 84 ILE A O 1
ATOM 662 N N . ILE A 1 85 ? 5.613 7.849 -3.455 1.00 79.62 85 ILE A N 1
ATOM 663 C CA . ILE A 1 85 ? 6.321 7.215 -4.567 1.00 79.62 85 ILE A CA 1
ATOM 664 C C . ILE A 1 85 ? 7.157 6.028 -4.076 1.00 79.62 85 ILE A C 1
ATOM 666 O O . ILE A 1 85 ? 7.220 5.003 -4.751 1.00 79.62 85 ILE A O 1
ATOM 670 N N . GLY A 1 86 ? 7.731 6.101 -2.872 1.00 81.75 86 GLY A N 1
ATOM 671 C CA . GLY A 1 86 ? 8.510 5.013 -2.283 1.00 81.75 86 GLY A CA 1
ATOM 672 C C . GLY A 1 86 ? 7.707 3.720 -2.110 1.00 81.75 86 GLY A C 1
ATOM 673 O O . GLY A 1 86 ? 8.194 2.647 -2.469 1.00 81.75 86 GLY A O 1
ATOM 674 N N . ALA A 1 87 ? 6.460 3.811 -1.634 1.00 82.88 87 ALA A N 1
ATOM 675 C CA . ALA A 1 87 ? 5.589 2.646 -1.465 1.00 82.88 87 ALA A CA 1
ATOM 676 C C . ALA A 1 87 ? 5.222 2.004 -2.815 1.00 82.88 87 ALA A C 1
ATOM 678 O O . ALA A 1 87 ? 5.287 0.781 -2.964 1.00 82.88 87 ALA A O 1
ATOM 679 N N . LEU A 1 88 ? 4.900 2.826 -3.819 1.00 82.75 88 LEU A N 1
ATOM 680 C CA . LEU A 1 88 ? 4.567 2.357 -5.167 1.00 82.75 88 LEU A CA 1
ATOM 681 C C . LEU A 1 88 ? 5.781 1.727 -5.867 1.00 82.75 88 LEU A C 1
ATOM 683 O O . LEU A 1 88 ? 5.676 0.649 -6.452 1.00 82.75 88 LEU A O 1
ATOM 687 N N . ASN A 1 89 ? 6.958 2.343 -5.742 1.00 84.62 89 ASN A N 1
ATOM 688 C CA . ASN A 1 89 ? 8.211 1.815 -6.279 1.00 84.62 89 ASN A CA 1
ATOM 689 C C . ASN A 1 89 ? 8.579 0.474 -5.639 1.00 84.62 89 ASN A C 1
ATOM 691 O O . ASN A 1 89 ? 8.956 -0.463 -6.342 1.00 84.62 89 ASN A O 1
ATOM 695 N N . ALA A 1 90 ? 8.434 0.354 -4.316 1.00 85.50 90 ALA A N 1
ATOM 696 C CA . ALA A 1 90 ? 8.668 -0.900 -3.610 1.00 85.50 90 ALA A CA 1
ATOM 697 C C . ALA A 1 90 ? 7.728 -2.013 -4.099 1.00 85.50 90 ALA A C 1
ATOM 699 O O . ALA A 1 90 ? 8.162 -3.153 -4.265 1.00 85.50 90 ALA A O 1
ATOM 700 N N . LEU A 1 91 ? 6.461 -1.695 -4.384 1.00 84.19 91 LEU A N 1
ATOM 701 C CA . LEU A 1 91 ? 5.506 -2.644 -4.956 1.00 84.19 91 LEU A CA 1
ATOM 702 C C . LEU A 1 91 ? 5.941 -3.122 -6.351 1.00 84.19 91 LEU A C 1
ATOM 704 O O . LEU A 1 91 ? 5.977 -4.330 -6.600 1.00 84.19 91 LEU A O 1
ATOM 708 N N . ILE A 1 92 ? 6.328 -2.194 -7.233 1.00 81.75 92 ILE A N 1
ATOM 709 C CA . ILE A 1 92 ? 6.828 -2.504 -8.584 1.00 81.75 92 ILE A CA 1
ATOM 710 C C . ILE A 1 92 ? 8.067 -3.405 -8.498 1.00 81.75 92 ILE A C 1
ATOM 712 O O . ILE A 1 92 ? 8.121 -4.451 -9.147 1.00 81.75 92 ILE A O 1
ATOM 716 N N . LEU A 1 93 ? 9.032 -3.055 -7.642 1.00 83.94 93 LEU A N 1
ATOM 717 C CA . LEU A 1 93 ? 10.253 -3.833 -7.423 1.00 83.94 93 LEU A CA 1
ATOM 718 C C . LEU A 1 93 ? 9.961 -5.233 -6.869 1.00 83.94 93 LEU A C 1
ATOM 720 O O . LEU A 1 93 ? 10.492 -6.212 -7.389 1.00 83.94 93 LEU A O 1
ATOM 724 N N . ASN A 1 94 ? 9.083 -5.362 -5.871 1.00 84.12 94 ASN A N 1
ATOM 725 C CA . ASN A 1 94 ? 8.690 -6.667 -5.330 1.00 84.12 94 ASN A CA 1
ATOM 726 C C . ASN A 1 94 ? 8.043 -7.553 -6.400 1.00 84.12 94 ASN A C 1
ATOM 728 O O . ASN A 1 94 ? 8.341 -8.752 -6.499 1.00 84.12 94 ASN A O 1
ATOM 732 N N . ARG A 1 95 ? 7.183 -6.970 -7.245 1.00 79.19 95 ARG A N 1
ATOM 733 C CA . ARG A 1 95 ? 6.542 -7.705 -8.337 1.00 79.19 95 ARG A CA 1
ATOM 734 C C . ARG A 1 95 ? 7.556 -8.146 -9.389 1.00 79.19 95 ARG A C 1
ATOM 736 O O . ARG A 1 95 ? 7.493 -9.295 -9.827 1.00 79.19 95 ARG A O 1
ATOM 743 N N . LEU A 1 96 ? 8.501 -7.278 -9.745 1.00 77.69 96 LEU A N 1
ATOM 744 C CA . LEU A 1 96 ? 9.601 -7.574 -10.665 1.00 77.69 96 LEU A CA 1
ATOM 745 C C . LEU A 1 96 ? 10.497 -8.691 -10.157 1.00 77.69 96 LEU A C 1
ATOM 747 O O . LEU A 1 96 ? 10.705 -9.664 -10.871 1.00 77.69 96 LEU A O 1
ATOM 751 N N . VAL A 1 97 ? 10.985 -8.585 -8.920 1.00 75.31 97 VAL A N 1
ATOM 752 C CA . VAL A 1 97 ? 11.828 -9.613 -8.296 1.00 75.31 97 VAL A C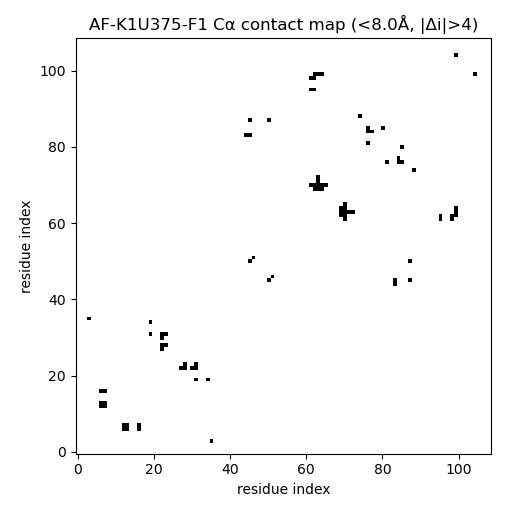A 1
ATOM 753 C C . VAL A 1 97 ? 11.102 -10.951 -8.304 1.00 75.31 97 VAL A C 1
ATOM 755 O O . VAL A 1 97 ? 11.678 -11.961 -8.696 1.00 75.31 97 VAL A O 1
ATOM 758 N N . THR A 1 98 ? 9.813 -10.964 -7.960 1.00 72.81 98 THR A N 1
ATOM 759 C CA . THR A 1 98 ? 9.005 -12.184 -8.026 1.00 72.81 98 THR A CA 1
ATOM 760 C C . THR A 1 98 ? 8.918 -12.720 -9.452 1.00 72.81 98 THR A C 1
ATOM 762 O O . THR A 1 98 ? 9.107 -13.914 -9.640 1.00 72.81 98 THR A O 1
ATOM 765 N N . ARG A 1 99 ? 8.673 -11.884 -10.470 1.00 68.88 99 ARG A N 1
ATOM 766 C CA . ARG A 1 99 ? 8.577 -12.299 -11.886 1.00 68.88 99 ARG A CA 1
ATOM 767 C C . ARG A 1 99 ? 9.901 -12.814 -12.453 1.00 68.88 99 ARG A C 1
ATOM 769 O O . ARG A 1 99 ? 9.899 -13.857 -13.096 1.00 68.88 99 ARG A O 1
ATOM 776 N N . VAL A 1 100 ? 11.011 -12.140 -12.163 1.00 66.50 100 VAL A N 1
ATOM 777 C CA . VAL A 1 100 ? 12.364 -12.584 -12.532 1.00 66.50 100 VAL A CA 1
ATOM 778 C C . VAL A 1 100 ? 12.698 -13.910 -11.842 1.00 66.50 100 VAL A C 1
ATOM 780 O O . VAL A 1 100 ? 13.225 -14.824 -12.468 1.00 66.50 100 VAL A O 1
ATOM 783 N N . ASN A 1 101 ? 12.323 -14.064 -10.570 1.00 62.97 101 ASN A N 1
ATOM 784 C CA . ASN A 1 101 ? 12.576 -15.294 -9.819 1.00 62.97 101 ASN A CA 1
ATOM 785 C C . ASN A 1 101 ? 11.608 -16.440 -10.166 1.00 62.97 101 ASN A C 1
ATOM 787 O O . ASN A 1 101 ? 11.957 -17.601 -9.963 1.00 62.97 101 ASN A O 1
ATOM 791 N N . SER A 1 102 ? 10.412 -16.143 -10.686 1.00 60.62 102 SER A N 1
ATOM 792 C CA . SER A 1 102 ? 9.384 -17.137 -11.045 1.00 60.62 102 SER A CA 1
ATOM 793 C C . SER A 1 1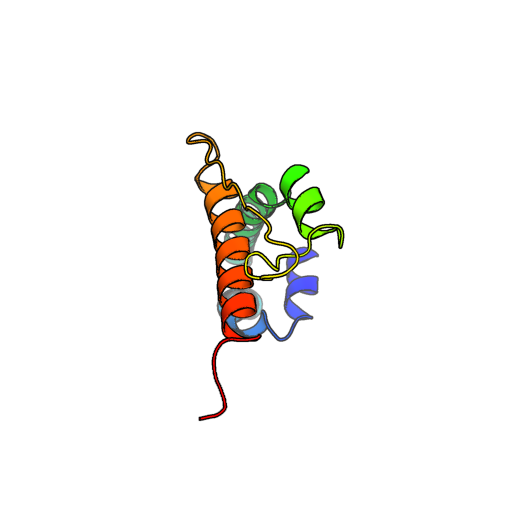02 ? 9.409 -17.564 -12.517 1.00 60.62 102 SER A C 1
ATOM 795 O O . SER A 1 102 ? 8.633 -18.439 -12.895 1.00 60.62 102 SER A O 1
ATOM 797 N N . GLY A 1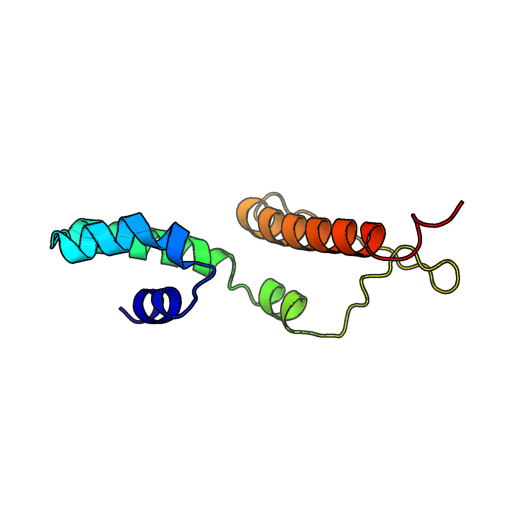 103 ? 10.316 -17.030 -13.346 1.00 50.59 103 GLY A N 1
ATOM 798 C CA . GLY A 1 103 ? 10.431 -17.425 -14.751 1.00 50.59 103 GLY A CA 1
ATOM 799 C C . GLY A 1 103 ? 11.834 -17.271 -15.346 1.00 50.59 103 GLY A C 1
ATOM 800 O O . GLY A 1 103 ? 12.269 -16.160 -15.612 1.00 50.59 103 GLY A O 1
ATOM 801 N N . GLN A 1 104 ? 12.450 -18.422 -15.662 1.00 44.78 104 GLN A N 1
ATOM 802 C CA . GLN A 1 104 ? 13.662 -18.646 -16.485 1.00 44.78 104 GLN A CA 1
ATOM 803 C C . GLN A 1 104 ? 15.053 -18.575 -15.818 1.00 44.78 104 GLN A C 1
ATOM 805 O O . GLN A 1 104 ? 16.035 -18.273 -16.489 1.00 44.78 104 GLN A O 1
ATOM 810 N N . GLY A 1 105 ? 15.185 -18.924 -14.532 1.00 43.84 105 GLY A N 1
ATOM 811 C CA . GLY A 1 105 ? 16.508 -18.975 -13.881 1.00 43.84 105 GLY A CA 1
ATOM 812 C C . GLY A 1 105 ? 16.848 -20.220 -13.061 1.00 43.84 105 GLY A C 1
ATOM 813 O O . GLY A 1 105 ? 18.027 -20.438 -12.790 1.00 43.84 105 GLY A O 1
ATOM 814 N N . LYS A 1 106 ? 15.877 -21.042 -12.638 1.00 44.09 106 LYS A N 1
ATOM 815 C CA . LYS A 1 106 ? 16.158 -22.239 -11.825 1.00 44.09 106 LYS A CA 1
ATOM 816 C C . LYS A 1 106 ? 15.211 -23.396 -12.147 1.00 44.09 106 LYS A C 1
ATOM 818 O O . LYS A 1 106 ? 14.008 -23.181 -12.282 1.00 44.09 106 LYS A O 1
ATOM 823 N N . THR A 1 107 ? 15.796 -24.602 -12.163 1.00 34.38 107 THR A N 1
ATOM 824 C CA . THR A 1 107 ? 15.273 -25.960 -12.473 1.00 34.38 107 THR A CA 1
ATOM 825 C C . THR A 1 107 ? 15.294 -26.284 -13.980 1.00 34.38 107 THR A C 1
ATOM 827 O O . THR A 1 107 ? 14.496 -25.733 -14.723 1.00 34.38 107 THR A O 1
ATOM 830 N N . TYR A 1 108 ? 16.199 -27.098 -14.548 1.00 34.16 108 TYR A N 1
ATOM 831 C CA . TYR A 1 108 ? 16.892 -28.301 -14.056 1.00 34.16 108 TYR A CA 1
ATOM 832 C C . TYR A 1 108 ? 18.369 -28.354 -14.524 1.00 34.16 108 TYR A C 1
ATOM 834 O O . TYR A 1 108 ? 18.640 -28.236 -15.719 1.00 34.16 108 TYR A O 1
ATOM 842 N N . GLN A 1 109 ? 19.299 -28.581 -13.592 1.00 32.09 109 GLN A N 1
ATOM 843 C CA . GLN A 1 109 ? 20.461 -29.459 -13.793 1.00 32.09 109 GLN A CA 1
ATOM 844 C C . GLN A 1 109 ? 20.346 -30.588 -12.775 1.00 32.09 109 GLN A C 1
ATOM 846 O O . GLN A 1 109 ? 19.868 -30.287 -11.655 1.00 32.09 109 GLN A O 1
#

Radius of gyration: 19.14 Å; Cα contacts (8 Å, |Δi|>4): 45; chains: 1; bounding box: 39×45×50 Å

Mean predicted aligned error: 10.45 Å